Protein AF-A0A7X1GKU1-F1 (afdb_monomer_lite)

Structure (mmCIF, N/CA/C/O backbone):
data_AF-A0A7X1GKU1-F1
#
_entry.id   AF-A0A7X1GKU1-F1
#
loop_
_atom_site.group_PDB
_atom_site.id
_atom_site.type_symbol
_atom_site.label_atom_id
_atom_site.label_alt_id
_atom_site.label_comp_id
_atom_site.label_asym_id
_atom_site.label_entity_id
_atom_site.label_seq_id
_atom_site.pdbx_PDB_ins_code
_atom_site.Cartn_x
_atom_site.Cartn_y
_atom_site.Cartn_z
_atom_site.occupancy
_atom_site.B_iso_or_equiv
_atom_site.auth_seq_id
_atom_site.auth_comp_id
_atom_site.auth_asym_id
_atom_site.auth_atom_id
_atom_site.pdbx_PDB_model_num
ATOM 1 N N . MET A 1 1 ? 58.267 -24.807 -28.985 1.00 38.97 1 MET A N 1
ATOM 2 C CA . MET A 1 1 ? 57.948 -23.378 -28.771 1.00 38.97 1 MET A CA 1
ATOM 3 C C . MET A 1 1 ? 56.760 -23.034 -29.660 1.00 38.97 1 MET A C 1
ATOM 5 O O . MET A 1 1 ? 56.958 -22.708 -30.820 1.00 38.97 1 MET A O 1
ATOM 9 N N . HIS A 1 2 ? 55.529 -23.198 -29.171 1.00 38.81 2 HIS A N 1
ATOM 10 C CA . HIS A 1 2 ? 54.340 -22.760 -29.908 1.00 38.81 2 HIS A CA 1
ATOM 11 C C . HIS A 1 2 ? 53.856 -21.448 -29.296 1.00 38.81 2 HIS A C 1
ATOM 13 O O . HIS A 1 2 ? 53.424 -21.403 -28.148 1.00 38.81 2 HIS A O 1
ATOM 19 N N . SER A 1 3 ? 54.048 -20.378 -30.067 1.00 38.47 3 SER A N 1
ATOM 20 C CA . SER A 1 3 ? 53.560 -19.032 -29.792 1.00 38.47 3 SER A CA 1
ATOM 21 C C . SER A 1 3 ? 52.035 -19.030 -29.883 1.00 38.47 3 SER A C 1
ATOM 23 O O . SER A 1 3 ? 51.481 -19.377 -30.927 1.00 38.47 3 SER A O 1
ATOM 25 N N . TRP A 1 4 ? 51.360 -18.666 -28.795 1.00 40.81 4 TRP A N 1
ATOM 26 C CA . TRP A 1 4 ? 49.927 -18.390 -28.811 1.00 40.81 4 TRP A CA 1
ATOM 27 C C . TRP A 1 4 ? 49.730 -17.010 -29.433 1.00 40.81 4 TRP A C 1
ATOM 29 O O . TRP A 1 4 ? 49.986 -15.985 -28.802 1.00 40.81 4 TRP A O 1
ATOM 39 N N . GLY A 1 5 ? 49.326 -16.991 -30.703 1.00 42.41 5 GLY A N 1
ATOM 40 C CA . GLY A 1 5 ? 48.902 -15.771 -31.377 1.00 42.41 5 GLY A CA 1
ATOM 41 C C . GLY A 1 5 ? 47.724 -15.153 -30.629 1.00 42.41 5 GLY A C 1
ATOM 42 O O . GLY A 1 5 ? 46.693 -15.797 -30.444 1.00 42.41 5 GLY A O 1
ATOM 43 N N . SER A 1 6 ? 47.899 -13.911 -30.182 1.00 50.69 6 SER A N 1
ATOM 44 C CA . SER A 1 6 ? 46.829 -13.075 -29.641 1.00 50.69 6 SER A CA 1
ATOM 45 C C . SER A 1 6 ? 45.729 -12.931 -30.694 1.00 50.69 6 SER A C 1
ATOM 47 O O . SER A 1 6 ? 45.923 -12.272 -31.719 1.00 50.69 6 SER A O 1
ATOM 49 N N . TYR A 1 7 ? 44.581 -13.567 -30.465 1.00 46.91 7 TYR A N 1
ATOM 50 C CA . TYR A 1 7 ? 43.384 -13.320 -31.258 1.00 46.91 7 TYR A CA 1
ATOM 51 C C . TYR A 1 7 ? 42.821 -11.958 -30.854 1.00 46.91 7 TYR A C 1
ATOM 53 O O . TYR A 1 7 ? 42.075 -11.832 -29.885 1.00 46.91 7 TYR A O 1
ATOM 61 N N . PHE A 1 8 ? 43.184 -10.922 -31.608 1.00 50.50 8 PHE A N 1
ATOM 62 C CA . PHE A 1 8 ? 42.468 -9.655 -31.574 1.00 50.50 8 PHE A CA 1
ATOM 63 C C . PHE A 1 8 ? 41.069 -9.885 -32.149 1.00 50.50 8 PHE A C 1
ATOM 65 O O . PHE A 1 8 ? 40.889 -9.981 -33.363 1.00 50.50 8 PHE A O 1
ATOM 72 N N . VAL A 1 9 ? 40.074 -9.989 -31.268 1.00 57.34 9 VAL A N 1
ATOM 73 C CA . VAL A 1 9 ? 38.665 -9.944 -31.660 1.00 57.34 9 VAL A CA 1
ATOM 74 C C . VAL A 1 9 ? 38.419 -8.564 -32.266 1.00 57.34 9 VAL A C 1
ATOM 76 O O . VAL A 1 9 ? 38.472 -7.546 -31.575 1.00 57.34 9 VAL A O 1
ATOM 79 N N . HIS A 1 10 ? 38.218 -8.518 -33.581 1.00 50.53 10 HIS A N 1
ATOM 80 C CA . HIS A 1 10 ? 37.946 -7.282 -34.303 1.00 50.53 10 HIS A CA 1
ATOM 81 C C . HIS A 1 10 ? 36.511 -6.846 -33.986 1.00 50.53 10 HIS A C 1
ATOM 83 O O . HIS A 1 10 ? 35.559 -7.289 -34.625 1.00 50.53 10 HIS A O 1
ATOM 89 N N . VAL A 1 11 ? 36.341 -6.018 -32.954 1.00 55.38 11 VAL A N 1
ATOM 90 C CA . VAL A 1 11 ? 35.046 -5.401 -32.650 1.00 55.38 11 VAL A CA 1
ATOM 91 C C . VAL A 1 11 ? 34.762 -4.370 -33.752 1.00 55.38 11 VAL A C 1
ATOM 93 O O . VAL A 1 11 ? 35.580 -3.467 -33.952 1.00 55.38 11 VAL A O 1
ATOM 96 N N . PRO A 1 12 ? 33.652 -4.485 -34.507 1.00 59.09 12 PRO A N 1
ATOM 97 C CA . PRO A 1 12 ? 33.322 -3.539 -35.565 1.00 59.09 12 PRO A CA 1
ATOM 98 C C . PRO A 1 12 ? 33.296 -2.109 -35.022 1.00 59.09 12 PRO A C 1
ATOM 100 O O . PRO A 1 12 ? 32.684 -1.848 -33.989 1.00 59.09 12 PRO A O 1
ATOM 103 N N . LYS A 1 13 ? 33.897 -1.167 -35.759 1.00 57.09 13 LYS A N 1
ATOM 104 C CA . LYS A 1 13 ? 34.066 0.254 -35.381 1.00 57.09 13 LYS A CA 1
ATOM 105 C C . LYS A 1 13 ? 32.755 0.999 -35.039 1.00 57.09 13 LYS A C 1
ATOM 107 O O . LYS A 1 13 ? 32.814 2.108 -34.522 1.00 57.09 13 LYS A O 1
ATOM 112 N N . ASN A 1 14 ? 31.599 0.380 -35.309 1.00 59.06 14 ASN A N 1
ATOM 113 C CA . ASN A 1 14 ? 30.249 0.919 -35.119 1.00 59.06 14 ASN A CA 1
ATOM 114 C C . ASN A 1 14 ? 29.403 0.162 -34.072 1.00 59.06 14 ASN A C 1
ATOM 116 O O . ASN A 1 14 ? 28.228 0.486 -33.908 1.00 59.06 14 ASN A O 1
ATOM 120 N N . MET A 1 15 ? 29.940 -0.845 -33.374 1.00 64.44 15 MET A N 1
ATOM 121 C CA . MET A 1 15 ? 29.218 -1.485 -32.268 1.00 64.44 15 MET A CA 1
ATOM 122 C C . MET A 1 15 ? 29.487 -0.732 -30.968 1.00 64.44 15 MET A C 1
ATOM 124 O O . MET A 1 15 ? 30.630 -0.651 -30.517 1.00 64.44 15 MET A O 1
ATOM 128 N N . LYS A 1 16 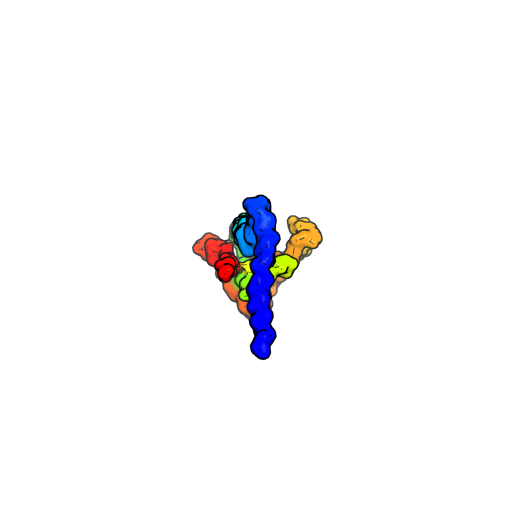? 28.424 -0.225 -30.328 1.00 64.38 16 LYS A N 1
ATOM 129 C CA . LYS A 1 16 ? 28.502 0.092 -28.898 1.00 64.38 16 LYS A CA 1
ATOM 130 C C . LYS A 1 16 ? 28.934 -1.192 -28.169 1.00 64.38 16 LYS A C 1
ATOM 132 O O . LYS A 1 16 ? 28.350 -2.243 -28.447 1.00 64.38 16 LYS A O 1
ATOM 137 N N . PRO A 1 17 ? 29.916 -1.138 -27.252 1.00 83.19 17 PRO A N 1
ATOM 138 C CA . PRO A 1 17 ? 30.215 -2.269 -26.384 1.00 83.19 17 PRO A CA 1
ATOM 139 C C . PRO A 1 17 ? 28.931 -2.751 -25.700 1.00 83.19 17 PRO A C 1
ATOM 141 O O . PRO A 1 17 ? 28.116 -1.921 -25.288 1.00 83.19 17 PRO A O 1
ATOM 144 N N . LEU A 1 18 ? 28.743 -4.068 -25.573 1.00 85.56 18 LEU A N 1
ATOM 145 C CA . LEU A 1 18 ? 27.550 -4.645 -24.933 1.00 85.56 18 LEU A CA 1
ATOM 146 C C . LEU A 1 18 ? 27.317 -4.065 -23.530 1.00 85.56 18 LEU A C 1
ATOM 148 O O . LEU A 1 18 ? 26.180 -3.811 -23.150 1.00 85.56 18 LEU A O 1
ATOM 152 N N . GLU A 1 19 ? 28.395 -3.762 -22.808 1.00 84.88 19 GLU A N 1
ATOM 153 C CA . GLU A 1 19 ? 28.364 -3.069 -21.518 1.00 84.88 19 GLU A CA 1
ATOM 154 C C . GLU A 1 19 ? 27.708 -1.685 -21.607 1.00 84.88 19 GLU A C 1
ATOM 156 O O . GLU A 1 19 ? 26.875 -1.342 -20.776 1.00 84.88 19 GLU A O 1
ATOM 161 N N . SER A 1 20 ? 28.026 -0.895 -22.636 1.00 86.31 20 SER A N 1
ATOM 162 C CA . SER A 1 20 ? 27.432 0.431 -22.837 1.00 86.31 20 SER A CA 1
ATOM 163 C C . SER A 1 20 ? 25.947 0.340 -23.189 1.00 86.31 20 SER A C 1
ATOM 165 O O . SER A 1 20 ? 25.156 1.138 -22.686 1.00 86.31 20 SER A O 1
ATOM 167 N N . LEU A 1 21 ? 25.557 -0.646 -24.006 1.00 89.38 21 LEU A N 1
ATOM 168 C CA . LEU A 1 21 ? 24.148 -0.913 -24.301 1.00 89.38 21 LEU A CA 1
ATOM 169 C C . LEU A 1 21 ? 23.392 -1.330 -23.032 1.00 89.38 21 LEU A C 1
ATOM 171 O O . LEU A 1 21 ? 22.309 -0.815 -22.767 1.00 89.38 21 LEU A O 1
ATOM 175 N N . TRP A 1 22 ? 23.981 -2.219 -22.230 1.00 87.31 22 TRP A N 1
ATOM 176 C CA . TRP A 1 22 ? 23.403 -2.648 -20.962 1.00 87.31 22 TRP A CA 1
ATOM 177 C C . TRP A 1 22 ? 23.231 -1.484 -19.986 1.00 87.31 22 TRP A C 1
ATOM 179 O O . TRP A 1 22 ? 22.147 -1.321 -19.439 1.00 87.31 22 TRP A O 1
ATOM 189 N N . GLN A 1 23 ? 24.243 -0.630 -19.810 1.00 90.12 23 GLN A N 1
ATOM 190 C CA . GLN A 1 23 ? 24.140 0.531 -18.920 1.00 90.12 23 GLN A CA 1
ATOM 191 C C . GLN A 1 23 ? 23.039 1.506 -19.360 1.00 90.12 23 GLN A C 1
ATOM 193 O O . GLN A 1 23 ? 22.289 2.001 -18.522 1.00 90.12 23 GLN A O 1
ATOM 198 N N . GLU A 1 24 ? 22.891 1.747 -20.666 1.00 91.56 24 GLU A N 1
ATOM 199 C CA . GLU A 1 24 ? 21.820 2.602 -21.192 1.00 91.56 24 GLU A CA 1
ATOM 200 C C . GLU A 1 24 ? 20.427 2.021 -20.892 1.00 91.56 24 GLU A C 1
ATOM 202 O O . GLU A 1 24 ? 19.512 2.744 -20.496 1.00 91.56 24 GLU A O 1
ATOM 207 N N . ILE A 1 25 ? 20.261 0.710 -21.072 1.00 91.00 25 ILE A N 1
ATOM 208 C CA . ILE A 1 25 ? 18.999 0.017 -20.805 1.00 91.00 25 ILE A CA 1
ATOM 209 C C . ILE A 1 25 ? 18.710 -0.047 -19.303 1.00 91.00 25 ILE A C 1
ATOM 211 O O . ILE A 1 25 ? 17.597 0.275 -18.892 1.00 91.00 25 ILE A O 1
ATOM 215 N N . LYS A 1 26 ? 19.714 -0.363 -18.480 1.00 88.75 26 LYS A N 1
ATOM 216 C CA . LYS A 1 26 ? 19.605 -0.366 -17.019 1.00 88.75 26 LYS A CA 1
ATOM 217 C C . LYS A 1 26 ? 19.126 0.989 -16.503 1.00 88.75 26 LYS A C 1
ATOM 219 O O . LYS A 1 26 ? 18.157 1.043 -15.764 1.00 88.75 26 LYS A O 1
ATOM 224 N N . GLN A 1 27 ? 19.719 2.094 -16.959 1.00 90.50 27 GLN A N 1
ATOM 225 C CA . GLN A 1 27 ? 19.289 3.437 -16.551 1.00 90.50 27 GLN A CA 1
ATOM 226 C C . GLN A 1 27 ? 17.827 3.739 -16.910 1.00 90.50 27 GLN A C 1
ATOM 228 O O . GLN A 1 27 ? 17.123 4.395 -16.140 1.00 90.50 27 GLN A O 1
ATOM 233 N N . LYS A 1 28 ? 17.357 3.278 -18.078 1.00 91.31 28 LYS A N 1
ATOM 234 C CA . LYS A 1 28 ? 15.949 3.432 -18.481 1.00 91.31 28 LYS A CA 1
ATOM 235 C C . LYS A 1 28 ? 15.024 2.633 -17.566 1.00 91.31 28 LYS A C 1
ATOM 237 O O . LYS A 1 28 ? 14.001 3.170 -17.146 1.00 91.31 28 LYS A O 1
ATOM 242 N N . PHE A 1 29 ? 15.394 1.397 -17.241 1.00 88.00 29 PHE A N 1
ATOM 243 C CA . PHE A 1 29 ? 14.633 0.550 -16.329 1.00 88.00 29 PHE A CA 1
ATOM 244 C C . PHE A 1 29 ? 14.615 1.099 -14.903 1.00 88.00 29 PHE A C 1
ATOM 246 O O . PHE A 1 29 ? 13.527 1.283 -14.369 1.00 88.00 29 PHE A O 1
ATOM 253 N N . ASP A 1 30 ? 15.766 1.486 -14.351 1.00 84.38 30 ASP A N 1
ATOM 254 C CA . ASP A 1 30 ? 15.870 2.093 -13.017 1.00 84.38 30 ASP A CA 1
ATOM 255 C C . ASP A 1 30 ? 14.981 3.351 -12.905 1.00 84.38 30 ASP A C 1
ATOM 257 O O . ASP A 1 30 ? 14.352 3.612 -11.878 1.00 84.38 30 ASP A O 1
ATOM 261 N N . LYS A 1 31 ? 14.912 4.165 -13.970 1.00 88.25 31 LYS A N 1
ATOM 262 C CA . LYS A 1 31 ? 14.049 5.355 -14.003 1.00 88.25 31 LYS A CA 1
ATOM 263 C C . LYS A 1 31 ? 12.567 4.985 -14.045 1.00 88.25 31 LYS A C 1
ATOM 265 O O . LYS A 1 31 ? 11.779 5.602 -13.333 1.00 88.25 31 LYS A O 1
ATOM 270 N N . LEU A 1 32 ? 12.194 4.026 -14.891 1.00 87.56 32 LEU A N 1
ATOM 271 C CA . LEU A 1 32 ? 10.810 3.575 -15.015 1.00 87.56 32 LEU A CA 1
ATOM 272 C C . LEU A 1 32 ? 10.316 2.971 -13.699 1.00 87.56 32 LEU A C 1
ATOM 274 O O . LEU A 1 32 ? 9.237 3.323 -13.235 1.00 87.56 32 LEU A O 1
ATOM 278 N N . GLU A 1 33 ? 11.133 2.127 -13.078 1.00 82.50 33 GLU A N 1
ATOM 279 C CA . GLU A 1 33 ? 10.859 1.523 -11.779 1.00 82.50 33 GLU A CA 1
ATOM 280 C C . GLU A 1 33 ? 10.615 2.587 -10.712 1.00 82.50 33 GLU A C 1
ATOM 282 O O . GLU A 1 33 ? 9.573 2.563 -10.067 1.00 82.50 33 GLU A O 1
ATOM 287 N N . LYS A 1 34 ? 11.499 3.588 -10.593 1.00 84.31 34 LYS A N 1
ATOM 288 C CA . LYS A 1 34 ? 11.290 4.720 -9.675 1.00 84.31 34 LYS A CA 1
ATOM 289 C C . LYS A 1 34 ? 9.945 5.404 -9.892 1.00 84.31 34 LYS A C 1
ATOM 291 O O . LYS A 1 34 ? 9.241 5.685 -8.929 1.00 84.31 34 LYS A O 1
ATOM 296 N N . THR A 1 35 ? 9.582 5.679 -11.144 1.00 88.44 35 THR A N 1
ATOM 297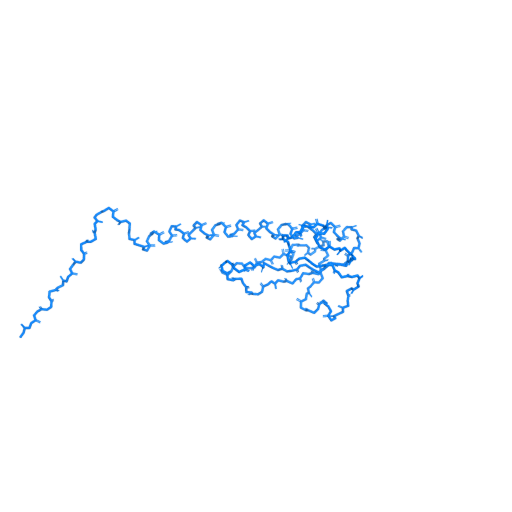 C CA . THR A 1 35 ? 8.296 6.311 -11.461 1.00 88.44 35 THR A CA 1
ATOM 298 C C . THR A 1 35 ? 7.112 5.433 -11.060 1.00 88.44 35 THR A C 1
ATOM 300 O O . THR A 1 35 ? 6.158 5.950 -10.484 1.00 88.44 35 THR A O 1
ATOM 303 N N . LEU A 1 36 ? 7.173 4.127 -11.325 1.00 85.75 36 LEU A N 1
ATOM 304 C CA . LEU A 1 36 ? 6.113 3.185 -10.960 1.00 85.75 36 LEU A CA 1
ATOM 305 C C . LEU A 1 36 ? 5.975 3.051 -9.440 1.00 85.75 36 LEU A C 1
ATOM 307 O O . LEU A 1 36 ? 4.869 3.161 -8.920 1.00 85.75 36 LEU A O 1
ATOM 311 N N . VAL A 1 37 ? 7.095 2.886 -8.733 1.00 84.00 37 VAL A N 1
ATOM 312 C CA . VAL A 1 37 ? 7.143 2.784 -7.269 1.00 84.00 37 VAL A CA 1
ATOM 313 C C . VAL A 1 37 ? 6.542 4.031 -6.631 1.00 84.00 37 VAL A C 1
ATOM 315 O O . VAL A 1 37 ? 5.644 3.920 -5.804 1.00 84.00 37 VAL A O 1
ATOM 318 N N . TYR A 1 38 ? 7.006 5.224 -7.015 1.00 86.44 38 TYR A N 1
ATOM 319 C CA . TYR A 1 38 ? 6.508 6.463 -6.418 1.00 86.44 38 TYR A CA 1
ATOM 320 C C . TYR A 1 38 ? 5.035 6.698 -6.731 1.00 86.44 38 TYR A C 1
ATOM 322 O O . TYR A 1 38 ? 4.282 7.030 -5.822 1.00 86.44 38 TYR A O 1
ATOM 330 N N . GLY A 1 39 ? 4.602 6.440 -7.969 1.00 89.88 39 GLY A N 1
ATOM 331 C CA . GLY A 1 39 ? 3.186 6.529 -8.321 1.00 89.88 39 GLY A CA 1
ATOM 332 C C . GLY A 1 39 ? 2.317 5.587 -7.484 1.00 89.88 39 GLY A C 1
ATOM 333 O O . GLY A 1 39 ? 1.243 5.976 -7.032 1.00 89.88 39 GLY A O 1
ATOM 334 N N . TYR A 1 40 ? 2.798 4.371 -7.221 1.00 88.12 40 TYR A N 1
ATOM 335 C CA . TYR A 1 40 ? 2.078 3.411 -6.393 1.00 88.12 40 TYR A CA 1
ATOM 336 C C . TYR A 1 40 ? 2.046 3.804 -4.911 1.00 88.12 40 TYR A C 1
ATOM 338 O O . TYR A 1 40 ? 1.005 3.714 -4.266 1.00 88.12 40 TYR A O 1
ATOM 346 N N . ILE A 1 41 ? 3.163 4.289 -4.369 1.00 89.69 41 ILE A N 1
ATOM 347 C CA . ILE A 1 41 ? 3.231 4.789 -2.991 1.00 89.69 41 ILE A CA 1
ATOM 348 C C . ILE A 1 41 ? 2.300 5.989 -2.794 1.00 89.69 41 ILE A C 1
ATOM 350 O O . ILE A 1 41 ? 1.575 6.034 -1.801 1.00 89.69 41 ILE A O 1
ATOM 354 N N . ASP A 1 42 ? 2.258 6.922 -3.744 1.00 92.88 42 ASP A N 1
ATOM 355 C CA . ASP A 1 42 ? 1.338 8.060 -3.696 1.00 92.88 42 ASP A CA 1
ATOM 356 C C . ASP A 1 42 ? -0.126 7.608 -3.735 1.00 92.88 42 ASP A C 1
ATOM 358 O O . ASP A 1 42 ? -0.951 8.120 -2.977 1.00 92.88 42 ASP A O 1
ATOM 362 N N . PHE A 1 43 ? -0.443 6.586 -4.533 1.00 92.94 43 PHE A N 1
ATOM 363 C CA . PHE A 1 43 ? -1.759 5.955 -4.514 1.00 92.94 43 PHE A CA 1
ATOM 364 C C . PHE A 1 43 ? -2.097 5.347 -3.138 1.00 92.94 43 PHE A C 1
ATOM 366 O O . PHE A 1 43 ? -3.162 5.637 -2.594 1.00 92.94 43 PHE A O 1
ATOM 373 N N . LEU A 1 44 ? -1.195 4.568 -2.526 1.00 93.81 44 LEU A N 1
ATOM 374 C CA . LEU A 1 44 ? -1.423 3.999 -1.189 1.00 93.81 44 LEU A CA 1
ATOM 375 C C . LEU A 1 44 ? -1.621 5.088 -0.124 1.00 93.81 44 LEU A C 1
ATOM 377 O O . LEU A 1 44 ? -2.474 4.956 0.754 1.00 93.81 44 LEU A O 1
ATOM 381 N N . ARG A 1 45 ? -0.869 6.189 -0.207 1.00 95.94 45 ARG A N 1
ATOM 382 C CA . ARG A 1 45 ? -1.029 7.348 0.683 1.00 95.94 45 ARG A CA 1
ATOM 383 C C . ARG A 1 45 ? -2.396 7.998 0.529 1.00 95.94 45 ARG A C 1
ATOM 385 O O . ARG A 1 45 ? -3.000 8.365 1.535 1.00 95.94 45 ARG A O 1
ATOM 392 N N . GLU A 1 46 ? -2.886 8.129 -0.700 1.00 97.06 46 GLU A N 1
ATOM 393 C CA . GLU A 1 46 ? -4.220 8.668 -0.966 1.00 97.06 46 GLU A CA 1
ATOM 394 C C . GLU A 1 46 ? -5.308 7.768 -0.376 1.00 97.06 46 GLU A C 1
ATOM 396 O O . GLU A 1 46 ? -6.179 8.247 0.348 1.00 97.06 46 GLU A O 1
ATOM 401 N N . VAL A 1 47 ? -5.212 6.454 -0.601 1.00 96.25 47 VAL A N 1
ATOM 402 C CA . VAL A 1 47 ? -6.131 5.475 -0.008 1.00 96.25 47 VAL A CA 1
ATOM 403 C C . VAL A 1 47 ? -6.129 5.589 1.515 1.00 96.25 47 VAL A C 1
ATOM 405 O O . VAL A 1 47 ? -7.188 5.737 2.126 1.00 96.25 47 VAL A O 1
ATOM 408 N N . ALA A 1 48 ? -4.949 5.568 2.139 1.00 97.44 48 ALA A N 1
ATOM 409 C CA . ALA A 1 48 ? -4.824 5.696 3.584 1.00 97.44 48 ALA A CA 1
ATOM 410 C C . ALA A 1 48 ? -5.463 6.997 4.089 1.00 97.44 48 ALA A C 1
ATOM 412 O O . ALA A 1 48 ? -6.212 6.970 5.065 1.00 97.44 48 ALA A O 1
ATOM 413 N N . ARG A 1 49 ? -5.230 8.125 3.403 1.00 98.31 49 ARG A N 1
ATOM 414 C CA . ARG A 1 49 ? -5.825 9.420 3.754 1.00 98.31 49 ARG A CA 1
ATOM 415 C C . ARG A 1 49 ? -7.348 9.363 3.752 1.00 98.31 49 ARG A C 1
ATOM 417 O O . ARG A 1 49 ? -7.954 9.756 4.745 1.00 98.31 49 ARG A O 1
ATOM 424 N N . ILE A 1 50 ? -7.945 8.841 2.680 1.00 97.81 50 ILE A N 1
ATOM 425 C CA . ILE A 1 50 ? -9.402 8.744 2.519 1.00 97.81 50 ILE A CA 1
ATOM 426 C C . ILE A 1 50 ? -10.028 7.965 3.682 1.00 97.81 50 ILE A C 1
ATOM 428 O O . ILE A 1 50 ? -11.006 8.421 4.275 1.00 97.81 50 ILE A O 1
ATOM 432 N N . TYR A 1 51 ? -9.464 6.810 4.044 1.00 97.75 51 TYR A N 1
ATOM 433 C CA . TYR A 1 51 ? -10.031 5.977 5.108 1.00 97.75 51 TYR A CA 1
ATOM 434 C C . TYR A 1 51 ? -9.751 6.525 6.515 1.00 97.75 51 TYR A C 1
ATOM 436 O O . TYR A 1 51 ? -10.628 6.460 7.378 1.00 97.75 51 TYR A O 1
ATOM 444 N N . ILE A 1 52 ? -8.596 7.158 6.745 1.00 97.81 52 ILE A N 1
ATOM 445 C CA . ILE A 1 52 ? -8.318 7.876 8.000 1.00 97.81 52 ILE A CA 1
ATOM 446 C C . ILE A 1 52 ? -9.314 9.027 8.202 1.00 97.81 52 ILE A C 1
ATOM 448 O O . ILE A 1 52 ? -9.801 9.231 9.313 1.00 97.81 52 ILE A O 1
ATOM 452 N N . GLU A 1 53 ? -9.661 9.772 7.148 1.00 97.94 53 GLU A N 1
ATOM 453 C CA . GLU A 1 53 ? -10.652 10.859 7.221 1.00 97.94 53 GLU A CA 1
ATOM 454 C C . GLU A 1 53 ? -12.066 10.356 7.540 1.00 97.94 53 GLU A C 1
ATOM 456 O O . GLU A 1 53 ? -12.854 11.066 8.166 1.00 97.94 53 GLU A O 1
ATOM 461 N N . GLN A 1 54 ? -12.360 9.099 7.210 1.00 96.88 54 GLN A N 1
ATOM 462 C CA . GLN A 1 54 ? -13.572 8.393 7.629 1.00 96.88 54 GLN A CA 1
ATOM 463 C C . GLN A 1 54 ? -13.467 7.799 9.042 1.00 96.88 54 GLN A C 1
ATOM 465 O O . GLN A 1 54 ? -14.333 7.032 9.454 1.00 96.88 54 GLN A O 1
ATOM 470 N N . SER A 1 55 ? -12.433 8.168 9.805 1.00 96.94 55 SER A N 1
ATOM 471 C CA . SER A 1 55 ? -12.174 7.695 11.170 1.00 96.94 55 SER A CA 1
ATOM 472 C C . SER A 1 55 ? -11.931 6.185 11.275 1.00 96.94 55 SER A C 1
ATOM 474 O O . SER A 1 55 ? -12.184 5.594 12.324 1.00 96.94 55 SER A O 1
ATOM 476 N N . ARG A 1 56 ? -11.420 5.560 10.208 1.00 97.12 56 ARG A N 1
ATOM 477 C CA . ARG A 1 56 ? -11.008 4.152 10.208 1.00 97.12 56 ARG A CA 1
ATOM 478 C C . ARG A 1 56 ? -9.534 4.015 10.528 1.00 97.12 56 ARG A C 1
ATOM 480 O O . ARG A 1 56 ? -8.722 4.893 10.228 1.00 97.12 56 ARG A O 1
ATOM 487 N N . ARG A 1 57 ? -9.182 2.874 11.111 1.00 97.81 57 ARG A N 1
ATOM 488 C CA . ARG A 1 57 ? -7.790 2.534 11.394 1.00 97.81 57 ARG A CA 1
ATOM 489 C C . ARG A 1 57 ? -7.126 1.995 10.138 1.00 97.81 57 ARG A C 1
ATOM 491 O O . ARG A 1 57 ? -7.681 1.145 9.445 1.00 97.81 57 ARG A O 1
ATOM 498 N N . VAL A 1 58 ? -5.928 2.492 9.861 1.00 97.88 58 VAL A N 1
ATOM 499 C CA . VAL A 1 58 ? -5.134 2.100 8.699 1.00 97.88 58 VAL A CA 1
ATOM 500 C C . VAL A 1 58 ? -3.758 1.670 9.173 1.00 97.88 58 VAL A C 1
ATOM 502 O O . VAL A 1 58 ? -3.136 2.314 10.012 1.00 97.88 58 VAL A O 1
ATOM 505 N N . PHE A 1 59 ? -3.282 0.568 8.621 1.00 97.12 59 PHE A N 1
ATOM 506 C CA . PHE A 1 59 ? -2.026 -0.069 8.957 1.00 97.12 59 PHE A CA 1
ATOM 507 C C . PHE A 1 59 ? -1.223 -0.283 7.686 1.00 97.12 59 PHE A C 1
ATOM 509 O O . PHE A 1 59 ? -1.768 -0.705 6.670 1.00 97.12 59 PHE A O 1
ATOM 516 N N . PHE A 1 60 ? 0.077 -0.032 7.748 1.00 95.06 60 PHE A N 1
ATOM 517 C CA . PHE A 1 60 ? 0.986 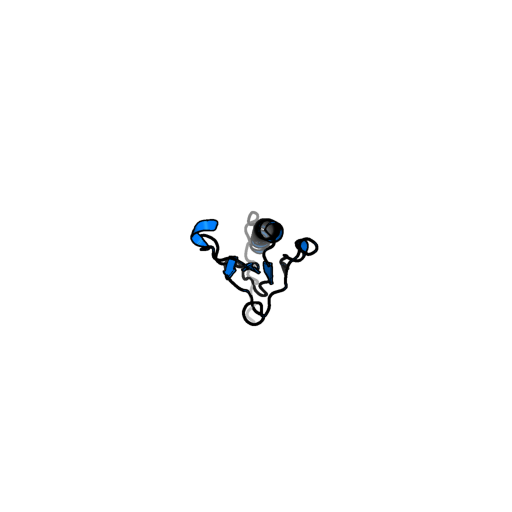-0.237 6.632 1.00 95.06 60 PHE A CA 1
ATOM 518 C C . PHE A 1 60 ? 2.099 -1.205 7.008 1.00 95.06 60 PHE A C 1
ATOM 520 O O . PHE A 1 60 ? 2.666 -1.134 8.100 1.00 95.06 60 PHE A O 1
ATOM 527 N N . ARG A 1 61 ? 2.429 -2.099 6.082 1.00 91.50 61 ARG A N 1
ATOM 528 C CA . ARG A 1 61 ? 3.603 -2.961 6.160 1.00 91.50 61 ARG A CA 1
ATOM 529 C C . ARG A 1 61 ? 4.441 -2.756 4.912 1.00 91.50 61 ARG A C 1
ATOM 531 O O . ARG A 1 61 ? 3.995 -3.078 3.813 1.00 91.50 61 ARG A O 1
ATOM 538 N N . GLU A 1 62 ? 5.656 -2.257 5.101 1.00 87.62 62 GLU A N 1
ATOM 539 C CA . GLU A 1 62 ? 6.656 -2.170 4.037 1.00 87.62 62 GLU A CA 1
ATOM 540 C C . GLU A 1 62 ? 7.038 -3.587 3.587 1.00 87.62 62 GLU A C 1
ATOM 542 O O . GLU A 1 62 ? 7.243 -4.475 4.423 1.00 87.62 62 GLU A O 1
ATOM 547 N N . ASN A 1 63 ? 7.115 -3.821 2.274 1.00 78.62 63 ASN A N 1
ATOM 548 C CA . ASN A 1 63 ? 7.644 -5.085 1.780 1.00 78.62 63 ASN A CA 1
ATOM 549 C C . ASN A 1 63 ? 9.178 -5.036 1.810 1.00 78.62 63 ASN A C 1
ATOM 551 O O . ASN A 1 63 ? 9.782 -4.087 1.317 1.00 78.62 63 ASN A O 1
ATOM 555 N N . GLN A 1 64 ? 9.810 -6.051 2.401 1.00 63.03 64 GLN A N 1
ATOM 556 C CA . GLN A 1 64 ? 11.263 -6.067 2.607 1.00 63.03 64 GLN A CA 1
ATOM 557 C C . GLN A 1 64 ? 12.048 -6.546 1.380 1.00 63.03 64 GLN A C 1
ATOM 559 O O . GLN A 1 64 ? 13.251 -6.306 1.301 1.00 63.03 64 GLN A O 1
ATOM 564 N N . PHE A 1 65 ? 11.389 -7.215 0.428 1.00 57.50 65 PHE A N 1
ATOM 565 C CA . PHE A 1 65 ? 12.032 -7.755 -0.767 1.00 57.50 65 PHE A CA 1
ATOM 566 C C . PHE A 1 65 ? 11.137 -7.540 -1.986 1.00 57.50 65 PHE A C 1
ATOM 568 O O . PHE A 1 65 ? 10.073 -8.148 -2.087 1.00 57.50 65 PHE A O 1
ATOM 575 N N . VAL A 1 66 ? 11.588 -6.700 -2.918 1.00 58.03 66 VAL A N 1
ATOM 576 C CA . VAL A 1 66 ? 11.021 -6.625 -4.268 1.00 58.03 66 VAL A CA 1
ATOM 577 C C . VAL A 1 66 ? 12.129 -6.978 -5.243 1.00 58.03 66 VAL A C 1
ATOM 579 O O . VAL A 1 66 ? 13.114 -6.251 -5.379 1.00 58.03 66 VAL A O 1
ATOM 582 N N . HIS A 1 67 ? 11.983 -8.114 -5.915 1.00 57.16 67 HIS A N 1
ATOM 583 C CA . HIS A 1 67 ? 12.750 -8.387 -7.117 1.00 57.16 67 HIS A CA 1
ATOM 584 C C . HIS A 1 67 ? 12.029 -7.786 -8.322 1.00 57.16 67 HIS A C 1
ATOM 586 O O . HIS A 1 67 ? 10.799 -7.712 -8.379 1.00 57.16 67 HIS A O 1
ATOM 592 N N . TRP A 1 68 ? 12.815 -7.342 -9.300 1.00 52.22 68 TRP A N 1
ATOM 593 C CA . TRP A 1 68 ? 12.309 -6.786 -10.548 1.00 52.22 68 TRP A CA 1
ATOM 594 C C . TRP A 1 68 ? 11.298 -7.756 -11.189 1.00 52.22 68 TRP A C 1
ATOM 596 O O . TRP A 1 68 ? 11.665 -8.867 -11.567 1.00 52.22 68 TRP A O 1
ATOM 606 N N . GLY A 1 69 ? 10.030 -7.344 -11.296 1.00 54.91 69 GLY A N 1
ATOM 607 C CA . GLY A 1 69 ? 8.947 -8.149 -11.877 1.00 54.91 69 GLY A CA 1
ATOM 608 C C . GLY A 1 69 ? 8.099 -8.974 -10.899 1.00 54.91 69 GLY A C 1
ATOM 609 O O . GLY A 1 69 ? 7.112 -9.551 -11.343 1.00 54.91 69 GLY A O 1
ATOM 610 N N . GLU A 1 70 ? 8.420 -9.007 -9.600 1.00 56.03 70 GLU A N 1
ATOM 611 C CA . GLU A 1 70 ? 7.614 -9.730 -8.594 1.00 56.03 70 GLU A CA 1
ATOM 612 C C . GLU A 1 70 ? 6.502 -8.871 -7.959 1.00 56.03 70 GLU A C 1
ATOM 614 O O . GLU A 1 70 ? 5.551 -9.415 -7.401 1.00 56.03 70 GLU A O 1
ATOM 619 N N . GLY A 1 71 ? 6.564 -7.542 -8.111 1.00 56.28 71 GLY A N 1
ATOM 620 C CA . GLY A 1 71 ? 5.553 -6.618 -7.579 1.00 56.28 71 GLY A CA 1
ATOM 621 C C . GLY A 1 71 ? 5.590 -6.470 -6.050 1.00 56.28 71 GLY A C 1
ATOM 622 O O . GLY A 1 71 ? 6.540 -6.899 -5.401 1.00 56.28 71 GLY A O 1
ATOM 623 N N . ASN A 1 72 ? 4.545 -5.848 -5.487 1.00 66.25 72 ASN A N 1
ATOM 624 C CA . ASN A 1 72 ? 4.298 -5.677 -4.048 1.00 66.25 72 ASN A CA 1
ATOM 625 C C . ASN A 1 72 ? 5.270 -4.732 -3.303 1.00 66.25 72 ASN A C 1
ATOM 627 O O . ASN A 1 72 ? 6.199 -5.161 -2.628 1.00 66.25 72 ASN A O 1
ATOM 631 N N . PHE A 1 73 ? 5.029 -3.418 -3.362 1.00 75.69 73 PHE A N 1
ATOM 632 C CA . PHE A 1 73 ? 5.851 -2.390 -2.685 1.00 75.69 73 PHE A CA 1
ATOM 633 C C . PHE A 1 73 ? 5.502 -2.178 -1.198 1.00 75.69 73 PHE A C 1
ATOM 635 O O . PHE A 1 73 ? 6.078 -1.322 -0.527 1.00 75.69 73 PHE A O 1
ATOM 642 N N . GLY A 1 74 ? 4.544 -2.942 -0.679 1.00 84.50 74 GLY A N 1
ATOM 643 C CA . GLY A 1 74 ? 3.994 -2.805 0.663 1.00 84.50 74 GLY A CA 1
ATOM 644 C C . GLY A 1 74 ? 2.500 -3.099 0.666 1.00 84.50 74 GLY A C 1
ATOM 645 O O . GLY A 1 74 ? 1.871 -3.164 -0.388 1.00 84.50 74 GLY A O 1
ATOM 646 N N . SER A 1 75 ? 1.929 -3.288 1.851 1.00 90.44 75 SER A N 1
ATOM 647 C CA . SER A 1 75 ? 0.520 -3.652 2.007 1.00 90.44 75 SER A CA 1
ATOM 648 C C . SER A 1 75 ? -0.197 -2.727 2.984 1.00 90.44 75 SER A C 1
ATOM 650 O O . SER A 1 75 ? 0.339 -2.417 4.052 1.00 90.44 75 SER A O 1
ATOM 652 N N . LEU A 1 76 ? -1.419 -2.329 2.633 1.00 94.88 76 LEU A N 1
ATOM 653 C CA . LEU A 1 76 ? -2.356 -1.654 3.518 1.00 94.88 76 LEU A CA 1
ATOM 654 C C . LEU A 1 76 ? -3.349 -2.650 4.106 1.00 94.88 76 LEU A C 1
ATOM 656 O O . LEU A 1 76 ? -3.918 -3.492 3.414 1.00 94.88 76 LEU A O 1
ATOM 660 N N . LEU A 1 77 ? -3.587 -2.490 5.396 1.00 96.50 77 LEU A N 1
ATOM 661 C CA . LEU A 1 77 ? -4.636 -3.157 6.140 1.00 96.50 77 LEU A CA 1
ATOM 662 C C . LEU A 1 77 ? -5.549 -2.071 6.716 1.00 96.50 77 LEU A C 1
ATOM 664 O O . LEU A 1 77 ? -5.089 -1.203 7.456 1.00 96.50 77 LEU A O 1
ATOM 668 N N . ILE A 1 78 ? -6.823 -2.096 6.345 1.00 97.69 78 ILE A N 1
ATOM 669 C CA . ILE A 1 78 ? -7.784 -1.026 6.620 1.00 97.69 78 ILE A CA 1
ATOM 670 C C . ILE A 1 78 ? -8.972 -1.607 7.378 1.00 97.69 78 ILE A C 1
ATOM 672 O O . ILE A 1 78 ? -9.465 -2.679 7.044 1.00 97.69 78 ILE A O 1
ATOM 676 N N . GLU A 1 79 ? -9.429 -0.905 8.409 1.00 97.88 79 GLU A N 1
ATOM 677 C CA . GLU A 1 79 ? -10.630 -1.300 9.137 1.00 97.88 79 GLU A CA 1
ATOM 678 C C . GLU A 1 79 ? -11.877 -1.043 8.277 1.00 97.88 79 GLU A C 1
ATOM 680 O O . GLU A 1 79 ? -12.119 0.083 7.823 1.00 97.88 79 GLU A O 1
ATOM 685 N N . GLY A 1 80 ? -12.641 -2.100 8.013 1.00 96.81 80 GLY A N 1
ATOM 686 C CA . GLY A 1 80 ? -13.768 -2.066 7.087 1.00 96.81 80 GLY A CA 1
ATOM 687 C C . GLY A 1 80 ? -14.274 -3.453 6.707 1.00 96.81 80 GLY A C 1
ATOM 688 O O . GLY A 1 80 ? -13.565 -4.446 6.852 1.00 96.81 80 GLY A O 1
ATOM 689 N N . ASP A 1 81 ? -15.514 -3.517 6.245 1.00 95.94 81 ASP A N 1
ATOM 690 C CA . ASP A 1 81 ? -16.189 -4.728 5.772 1.00 95.94 81 ASP A CA 1
ATOM 691 C C . ASP A 1 81 ? -16.335 -4.761 4.242 1.00 95.94 81 ASP A C 1
ATOM 693 O O . ASP A 1 81 ? -17.082 -5.576 3.703 1.00 95.94 81 ASP A O 1
ATOM 697 N N . GLU A 1 82 ? -15.626 -3.882 3.529 1.00 94.25 82 GLU A N 1
ATOM 698 C CA . GLU A 1 82 ? -15.651 -3.853 2.075 1.00 94.25 82 GLU A CA 1
ATOM 699 C C . GLU A 1 82 ? -14.975 -5.067 1.438 1.00 94.25 82 GLU A C 1
ATOM 701 O O . GLU A 1 82 ? -13.881 -5.490 1.813 1.00 94.25 82 GLU A O 1
ATOM 706 N N . GLU A 1 83 ? -15.575 -5.537 0.349 1.00 91.81 83 GLU A N 1
ATOM 707 C CA . GLU A 1 83 ? -14.906 -6.430 -0.586 1.00 91.81 83 GLU A CA 1
ATOM 708 C C . GLU A 1 83 ? -13.911 -5.628 -1.435 1.00 91.81 83 GLU A C 1
ATOM 710 O O . GLU A 1 83 ? -14.285 -4.665 -2.112 1.00 91.81 83 GLU A O 1
ATOM 715 N N . VAL A 1 84 ? -12.640 -6.040 -1.436 1.00 91.44 84 VAL A N 1
ATOM 716 C CA . VAL A 1 84 ? -11.560 -5.356 -2.176 1.00 91.44 84 VAL A CA 1
ATOM 717 C C . VAL A 1 84 ? -11.916 -5.205 -3.657 1.00 91.44 84 VAL A C 1
ATOM 719 O O . VAL A 1 84 ? -11.764 -4.118 -4.216 1.00 91.44 84 VAL A O 1
ATOM 722 N N . GLU A 1 85 ? -12.470 -6.255 -4.270 1.00 90.38 85 GLU A N 1
ATOM 723 C CA . GLU A 1 85 ? -12.890 -6.252 -5.677 1.00 90.38 85 GLU A CA 1
ATOM 724 C C . GLU A 1 85 ? -13.992 -5.224 -5.970 1.00 90.38 85 GLU A C 1
ATOM 726 O O . GLU A 1 85 ? -14.023 -4.643 -7.054 1.00 90.38 85 GLU A O 1
ATOM 731 N N . ALA A 1 86 ? -14.874 -4.946 -5.006 1.00 91.75 86 ALA A N 1
ATOM 732 C CA . ALA A 1 86 ? -15.932 -3.953 -5.176 1.00 91.75 86 ALA A CA 1
ATOM 733 C C . ALA A 1 86 ? -15.390 -2.513 -5.175 1.00 91.75 86 ALA A C 1
ATOM 735 O O . ALA A 1 86 ? -15.992 -1.633 -5.790 1.00 91.75 86 ALA A O 1
ATOM 736 N N . VAL A 1 87 ? -14.261 -2.271 -4.499 1.00 91.75 87 VAL A N 1
ATOM 737 C CA . VAL A 1 87 ? -13.643 -0.940 -4.387 1.00 91.75 87 VAL A CA 1
ATOM 738 C C . VAL A 1 87 ? -12.602 -0.706 -5.483 1.00 91.75 87 VAL A C 1
ATOM 740 O O . VAL A 1 87 ? -12.568 0.368 -6.083 1.00 91.75 87 VAL A O 1
ATOM 743 N N . PHE A 1 88 ? -11.749 -1.698 -5.742 1.00 89.56 88 PHE A N 1
ATOM 744 C CA . PHE A 1 88 ? -10.554 -1.551 -6.578 1.00 89.56 88 PHE A CA 1
ATOM 745 C C . PHE A 1 88 ? -10.550 -2.442 -7.830 1.00 89.56 88 PHE A C 1
ATOM 747 O O . PHE A 1 88 ? -9.648 -2.314 -8.660 1.00 89.56 88 PHE A O 1
ATOM 754 N N . GLY A 1 89 ? -11.543 -3.319 -7.998 1.00 87.88 89 GLY A N 1
ATOM 755 C CA . GLY A 1 89 ? -11.530 -4.353 -9.034 1.00 87.88 89 GLY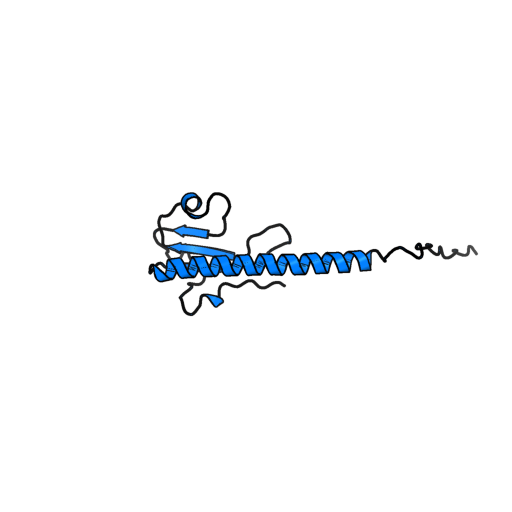 A CA 1
ATOM 756 C C . GLY A 1 89 ? -10.544 -5.486 -8.728 1.00 87.88 89 GLY A C 1
ATOM 757 O O . GLY A 1 89 ? -10.061 -5.633 -7.608 1.00 87.88 89 GLY A O 1
ATOM 758 N N . ASP A 1 90 ? -10.212 -6.279 -9.743 1.00 81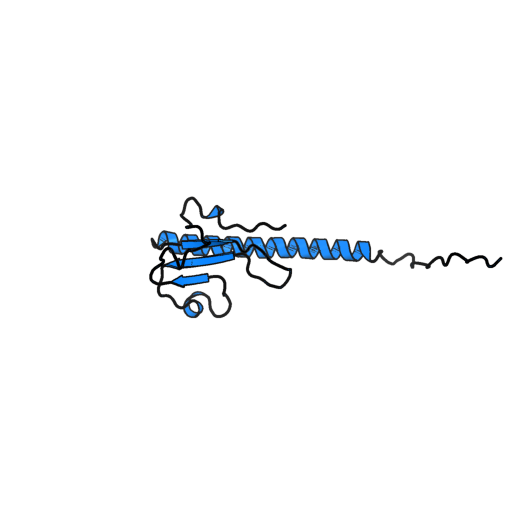.19 90 ASP A N 1
ATOM 759 C CA . ASP A 1 90 ? -9.330 -7.453 -9.669 1.00 81.19 90 ASP A CA 1
ATOM 760 C C . ASP A 1 90 ? -7.826 -7.111 -9.701 1.00 81.19 90 ASP A C 1
ATOM 762 O O . ASP A 1 90 ? -6.976 -7.995 -9.805 1.00 81.19 90 ASP A O 1
ATOM 766 N N . TYR A 1 91 ? -7.477 -5.824 -9.609 1.00 73.88 91 TYR A N 1
ATOM 767 C CA . TYR A 1 91 ? -6.126 -5.331 -9.887 1.00 73.88 91 TYR A CA 1
ATOM 768 C C . TYR A 1 91 ? -5.268 -5.040 -8.650 1.00 73.88 91 TYR A C 1
ATOM 770 O O . TYR A 1 91 ? -4.106 -4.672 -8.813 1.00 73.88 91 TYR A O 1
ATOM 778 N N . ILE A 1 92 ? -5.803 -5.175 -7.430 1.00 81.88 92 ILE A N 1
ATOM 779 C CA . ILE A 1 92 ? -5.080 -4.830 -6.196 1.00 81.88 92 ILE A CA 1
ATOM 780 C C . ILE A 1 92 ? -5.069 -5.994 -5.212 1.00 81.88 92 ILE A C 1
ATOM 782 O O . ILE A 1 92 ? -6.109 -6.428 -4.727 1.00 81.88 92 ILE A O 1
ATOM 786 N N . SER A 1 93 ? -3.864 -6.444 -4.862 1.00 81.94 93 SER A N 1
ATOM 787 C CA . SER A 1 93 ? -3.628 -7.501 -3.867 1.00 81.94 93 SER A CA 1
ATOM 788 C C . SER A 1 93 ? -3.066 -6.967 -2.544 1.00 81.94 93 SER A C 1
ATOM 790 O O . SER A 1 93 ? -3.075 -7.637 -1.513 1.00 81.94 93 SER A O 1
ATOM 792 N N . GLU A 1 94 ? -2.567 -5.738 -2.575 1.00 88.12 94 GLU A N 1
ATOM 793 C CA . GLU A 1 94 ? -1.825 -5.085 -1.510 1.00 88.12 94 GLU A CA 1
ATOM 794 C C . GLU A 1 94 ? -2.731 -4.366 -0.509 1.00 88.12 94 GLU A C 1
ATOM 796 O O . GLU A 1 94 ? -2.253 -3.954 0.544 1.00 88.12 94 GLU A O 1
ATOM 801 N N . ILE A 1 95 ? -4.016 -4.193 -0.816 1.00 92.44 95 ILE A N 1
ATOM 802 C CA . ILE A 1 95 ? -4.990 -3.561 0.075 1.00 92.44 95 ILE A CA 1
ATOM 803 C C . ILE A 1 95 ? -5.948 -4.630 0.578 1.00 92.44 95 ILE A C 1
ATOM 805 O O . ILE A 1 95 ? -6.508 -5.393 -0.204 1.00 92.44 95 ILE A O 1
ATOM 809 N N . ARG A 1 96 ? -6.146 -4.667 1.893 1.00 94.44 96 ARG A N 1
ATOM 810 C CA . ARG A 1 96 ? -7.099 -5.557 2.549 1.00 94.44 96 ARG A CA 1
ATOM 811 C C . ARG A 1 96 ? -7.973 -4.793 3.526 1.00 94.44 96 ARG A C 1
ATOM 813 O O . ARG A 1 96 ? -7.468 -3.949 4.268 1.00 94.44 96 ARG A O 1
ATOM 820 N N . PHE A 1 97 ? -9.247 -5.163 3.561 1.00 95.94 97 PHE A N 1
ATOM 821 C CA . PHE A 1 97 ? -10.193 -4.728 4.579 1.00 95.94 97 PHE A CA 1
ATOM 822 C C . PHE A 1 97 ? -10.367 -5.820 5.631 1.00 95.94 97 PHE A C 1
ATOM 824 O O . PHE A 1 97 ? -10.403 -7.005 5.306 1.00 95.94 97 PHE A O 1
ATOM 831 N N . GLU A 1 98 ? -10.424 -5.419 6.895 1.00 96.69 98 GLU A N 1
ATOM 832 C CA . GLU A 1 98 ? -10.767 -6.295 8.013 1.00 96.69 98 GLU A CA 1
ATOM 833 C C . GLU A 1 98 ? -11.772 -5.577 8.923 1.00 96.69 98 GLU A C 1
ATOM 835 O O . GLU A 1 98 ? -11.481 -4.461 9.362 1.00 96.69 98 GLU A O 1
ATOM 840 N N . PRO A 1 99 ? -12.921 -6.189 9.268 1.00 94.94 99 PRO A N 1
ATOM 841 C CA . PRO A 1 99 ? -13.955 -5.513 10.056 1.00 94.94 99 PRO A CA 1
ATOM 842 C C . PRO A 1 99 ? -13.480 -5.061 11.441 1.00 94.94 99 PRO A C 1
ATOM 844 O O . PRO A 1 99 ? -13.949 -4.055 11.965 1.00 94.94 99 PRO A O 1
ATOM 847 N N . GLU A 1 100 ? -12.550 -5.810 12.040 1.00 94.56 100 GLU A N 1
ATOM 848 C CA . GLU A 1 100 ? -11.946 -5.483 13.328 1.00 94.56 100 GLU A CA 1
ATOM 849 C C . GLU A 1 100 ? -10.458 -5.851 13.331 1.00 94.56 100 GLU A C 1
ATOM 851 O O . GLU A 1 100 ? -10.076 -7.020 13.215 1.00 94.56 100 GLU A O 1
ATOM 856 N N . ILE A 1 101 ? -9.592 -4.852 13.521 1.00 94.31 101 ILE A N 1
ATOM 857 C CA . ILE A 1 101 ? -8.142 -5.066 13.518 1.00 94.31 101 ILE A CA 1
ATOM 858 C C . ILE A 1 101 ? -7.625 -5.251 14.945 1.00 94.31 101 ILE A C 1
ATOM 860 O O . ILE A 1 101 ? -7.441 -4.296 15.709 1.00 94.31 101 ILE A O 1
ATOM 864 N N . ASN A 1 102 ? -7.306 -6.497 15.291 1.00 92.50 102 ASN A N 1
ATOM 865 C CA . ASN A 1 102 ? -6.626 -6.839 16.539 1.00 92.50 102 ASN A CA 1
ATOM 866 C C . ASN A 1 102 ? -5.098 -6.955 16.363 1.00 92.50 102 ASN A C 1
ATOM 868 O O . ASN A 1 102 ? -4.572 -7.010 15.251 1.00 92.50 102 ASN A O 1
ATOM 872 N N . LYS A 1 103 ? -4.378 -7.061 17.489 1.00 90.38 103 LYS A N 1
ATOM 873 C CA . LYS A 1 103 ? -2.904 -7.103 17.531 1.00 90.38 103 LYS A CA 1
ATOM 874 C C . LYS A 1 103 ? -2.281 -8.237 16.704 1.00 90.38 103 LYS A C 1
ATOM 876 O O . LYS A 1 103 ? -1.163 -8.084 16.229 1.00 90.38 103 LYS A O 1
ATOM 881 N N . LYS A 1 104 ? -2.973 -9.373 16.562 1.00 91.69 104 LYS A N 1
ATOM 882 C CA . LYS A 1 104 ? -2.488 -10.515 15.774 1.00 91.69 104 LYS A CA 1
ATOM 883 C C . LYS A 1 104 ? -2.575 -10.221 14.277 1.00 91.69 104 LYS A C 1
ATOM 885 O O . LYS A 1 104 ? -1.670 -10.571 13.534 1.00 91.69 104 LYS A O 1
ATOM 890 N N . ILE A 1 105 ? -3.657 -9.580 13.838 1.00 90.19 105 ILE A N 1
ATOM 891 C CA . ILE A 1 105 ? -3.860 -9.223 12.427 1.00 90.19 105 ILE A CA 1
ATOM 892 C C . ILE A 1 105 ? -2.876 -8.122 12.013 1.00 90.19 105 ILE A C 1
ATOM 894 O O . ILE A 1 105 ? -2.289 -8.194 10.938 1.00 90.19 105 ILE A O 1
ATOM 898 N N . SER A 1 106 ? -2.650 -7.138 12.888 1.00 92.12 106 SER A N 1
ATOM 899 C CA . SER A 1 106 ? -1.722 -6.031 12.642 1.00 92.12 106 SER A CA 1
ATOM 900 C C . SER A 1 106 ? -0.251 -6.376 12.917 1.00 92.12 106 SER A C 1
ATOM 902 O O . SER A 1 106 ? 0.583 -5.474 12.993 1.00 92.12 106 SER A O 1
ATOM 904 N N . GLU A 1 107 ? 0.099 -7.646 13.140 1.00 92.69 107 GLU A N 1
ATOM 905 C CA . GLU A 1 107 ? 1.478 -8.036 13.443 1.00 92.69 107 GLU A CA 1
ATOM 906 C C . GLU A 1 107 ? 2.399 -7.749 12.246 1.00 92.69 107 GLU A C 1
ATOM 908 O O . GLU A 1 107 ? 2.135 -8.154 11.114 1.00 92.69 107 GLU A O 1
ATOM 913 N N . GLY A 1 108 ? 3.484 -7.010 12.495 1.00 90.00 108 GLY A N 1
ATOM 914 C CA . GLY A 1 108 ? 4.396 -6.544 11.445 1.00 90.00 108 GLY A CA 1
ATOM 915 C C . GLY A 1 108 ? 3.895 -5.331 10.654 1.00 90.00 108 GLY A C 1
ATOM 916 O O . GLY A 1 108 ? 4.592 -4.897 9.742 1.00 90.00 108 GLY A O 1
ATOM 917 N N . TYR A 1 109 ? 2.733 -4.771 11.002 1.00 93.56 109 TYR A N 1
ATOM 918 C CA . TYR A 1 109 ? 2.254 -3.500 10.464 1.00 93.56 109 TYR A CA 1
ATOM 919 C C . TYR A 1 109 ? 2.487 -2.357 11.457 1.00 93.56 109 TYR A C 1
ATOM 921 O O . TYR A 1 109 ? 2.527 -2.550 12.674 1.00 93.56 109 TYR A O 1
ATOM 929 N N . ILE A 1 110 ? 2.584 -1.146 10.922 1.0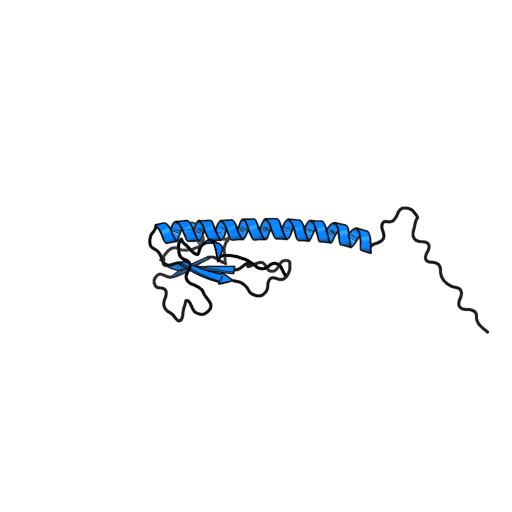0 94.31 110 ILE A N 1
ATOM 930 C CA . ILE A 1 110 ? 2.631 0.110 11.666 1.00 94.31 110 ILE A CA 1
ATOM 931 C C . ILE A 1 110 ? 1.313 0.846 11.423 1.00 94.31 110 ILE A C 1
ATOM 933 O O . ILE A 1 110 ? 0.859 0.941 10.285 1.00 94.31 110 ILE A O 1
ATOM 937 N N . GLU A 1 111 ? 0.682 1.350 12.483 1.00 97.00 111 GLU A N 1
ATOM 938 C CA . GLU A 1 111 ? -0.532 2.162 12.351 1.00 97.00 111 GLU A CA 1
ATOM 939 C C . GLU A 1 111 ? -0.189 3.520 11.726 1.00 97.00 111 GLU A C 1
ATOM 941 O O . GLU A 1 111 ? 0.682 4.243 12.220 1.00 97.00 111 GLU A O 1
ATOM 946 N N . ILE A 1 112 ? -0.887 3.866 10.647 1.00 97.44 112 ILE A N 1
ATOM 947 C CA . ILE A 1 112 ? -0.745 5.132 9.939 1.00 97.44 112 ILE A CA 1
ATOM 948 C C . ILE A 1 112 ? -1.828 6.091 10.415 1.00 97.44 112 ILE A C 1
ATOM 950 O O . ILE A 1 112 ? -3.013 5.765 10.468 1.00 97.44 112 ILE A O 1
ATOM 954 N N . LYS A 1 113 ? -1.402 7.303 10.751 1.00 96.88 113 LYS A N 1
ATOM 955 C CA . LYS A 1 113 ? -2.252 8.427 11.128 1.00 96.88 113 LYS A CA 1
ATOM 956 C C . LYS A 1 113 ? -2.049 9.548 10.129 1.00 96.88 113 LYS A C 1
ATOM 958 O O . LYS A 1 113 ? -1.107 9.521 9.342 1.00 96.88 113 LYS A O 1
ATOM 963 N N . LYS A 1 114 ? -2.901 10.569 10.187 1.00 95.25 114 LYS A N 1
ATOM 964 C CA . LYS A 1 114 ? -2.809 11.726 9.289 1.00 95.25 114 LYS A CA 1
ATOM 965 C C . LYS A 1 114 ? -1.418 12.368 9.313 1.00 95.25 114 LYS A C 1
ATOM 967 O O . LYS A 1 114 ? -0.928 12.804 8.277 1.00 95.25 114 LYS A O 1
ATOM 972 N N . GLU A 1 115 ? -0.773 12.381 10.476 1.00 96.00 115 GLU A N 1
ATOM 973 C CA . GLU A 1 115 ? 0.557 12.954 10.687 1.00 96.00 115 GLU A CA 1
ATOM 974 C C . GLU A 1 115 ? 1.691 12.056 10.170 1.00 96.00 115 GLU A C 1
ATOM 976 O O . GLU A 1 115 ? 2.796 12.547 9.954 1.00 96.00 115 GLU A O 1
ATOM 981 N N . THR A 1 116 ? 1.429 10.761 9.968 1.00 96.06 116 THR A N 1
ATOM 982 C CA . THR A 1 116 ? 2.421 9.748 9.570 1.00 96.06 116 THR A CA 1
ATOM 983 C C . THR A 1 116 ? 2.141 9.140 8.195 1.00 96.06 116 THR A C 1
ATOM 985 O O . THR A 1 116 ? 2.742 8.135 7.835 1.00 96.06 116 THR A O 1
ATOM 988 N N . ILE A 1 117 ? 1.270 9.749 7.379 1.00 95.62 117 ILE A N 1
ATOM 989 C CA . ILE A 1 117 ? 0.991 9.280 6.005 1.00 95.62 117 ILE A CA 1
ATOM 990 C C . ILE A 1 117 ? 2.278 9.158 5.179 1.00 95.62 117 ILE A C 1
ATOM 992 O O . ILE A 1 117 ? 2.432 8.216 4.406 1.00 95.62 117 ILE A O 1
ATOM 996 N N . GLU A 1 118 ? 3.227 10.075 5.368 1.00 93.44 118 GLU A N 1
ATOM 997 C CA . GLU A 1 118 ? 4.506 10.057 4.652 1.00 93.44 118 GLU A CA 1
ATOM 998 C C . GLU A 1 118 ? 5.406 8.864 5.020 1.00 93.44 118 GLU A C 1
ATOM 1000 O O . GLU A 1 118 ? 6.321 8.544 4.256 1.00 93.44 118 GLU A O 1
ATOM 1005 N N . ASP A 1 119 ? 5.123 8.167 6.128 1.00 91.69 119 ASP A N 1
ATOM 1006 C CA . ASP A 1 119 ? 5.827 6.942 6.525 1.00 91.69 119 ASP A CA 1
ATOM 1007 C C . ASP A 1 119 ? 5.435 5.738 5.657 1.00 91.69 119 ASP A C 1
ATOM 1009 O O . ASP A 1 119 ? 6.152 4.736 5.641 1.00 91.69 119 ASP A O 1
ATOM 1013 N N . ILE A 1 120 ? 4.351 5.842 4.875 1.00 91.62 120 ILE A N 1
ATOM 1014 C CA . ILE A 1 120 ? 4.104 4.949 3.740 1.00 91.62 120 ILE A CA 1
ATOM 1015 C C . ILE A 1 120 ? 5.152 5.284 2.684 1.00 91.62 120 ILE A C 1
ATOM 1017 O O . ILE A 1 120 ? 5.046 6.274 1.954 1.00 91.62 120 ILE A O 1
ATOM 1021 N N . ARG A 1 121 ? 6.201 4.474 2.636 1.00 86.50 121 ARG A N 1
ATOM 1022 C CA . ARG A 1 121 ? 7.342 4.646 1.743 1.00 86.50 121 ARG A CA 1
ATOM 1023 C C . ARG A 1 121 ? 7.916 3.293 1.361 1.00 86.50 121 ARG A C 1
ATOM 1025 O O . ARG A 1 121 ? 7.608 2.282 1.983 1.00 86.50 121 ARG A O 1
ATOM 1032 N N . TYR A 1 122 ? 8.779 3.323 0.356 1.00 76.94 122 TYR A N 1
ATOM 1033 C CA . TYR A 1 122 ? 9.534 2.169 -0.099 1.00 76.94 122 TYR A CA 1
ATOM 1034 C C . TYR A 1 122 ? 11.001 2.554 -0.290 1.00 76.94 122 TYR A C 1
ATOM 1036 O O . TYR A 1 122 ? 11.301 3.582 -0.910 1.00 76.94 122 TYR A O 1
ATOM 1044 N N . GLN A 1 123 ? 11.917 1.739 0.234 1.00 64.31 123 GLN A N 1
ATOM 1045 C CA . GLN A 1 123 ? 13.344 1.887 -0.042 1.00 64.31 123 GLN A CA 1
ATOM 1046 C C . GLN A 1 123 ? 13.729 1.146 -1.323 1.00 64.31 123 GLN A C 1
ATOM 1048 O O . GLN A 1 123 ? 13.766 -0.079 -1.374 1.00 64.31 123 GLN A O 1
ATOM 1053 N N . ILE A 1 124 ? 14.075 1.910 -2.358 1.00 60.59 124 ILE A N 1
ATOM 1054 C CA . ILE A 1 124 ? 14.758 1.370 -3.535 1.00 60.59 124 ILE A CA 1
ATOM 1055 C C . ILE A 1 124 ? 16.230 1.193 -3.141 1.00 60.59 124 ILE A C 1
ATOM 1057 O O . ILE A 1 124 ? 16.919 2.196 -2.934 1.00 60.59 124 ILE A O 1
ATOM 1061 N N . LEU A 1 125 ? 16.662 -0.062 -2.968 1.00 51.28 125 LEU A N 1
ATOM 1062 C CA . LEU A 1 125 ? 18.055 -0.437 -2.679 1.00 51.28 125 LEU A CA 1
ATOM 1063 C C . LEU A 1 125 ? 19.000 -0.096 -3.842 1.00 51.28 125 LEU A C 1
ATOM 1065 O O . LEU A 1 125 ? 18.597 -0.260 -5.016 1.00 51.28 125 LEU A O 1
#

Sequence (125 aa):
MHSWGSYFVHVPKNMKPLESLWQEIKQKFDKLEKTLVYGYIDFLREVARIYIEQSRRVFFRENQFVHWGEGNFGSLLIEGDEEVEAVFGDYISEIRFEPEINKKISEGYIEIKKETIEDIRYQIL

pLDDT: mean 82.91, std 16.7, range [38.47, 98.31]

Secondary structure (DSSP, 8-state):
------------TTPPPHHHHHHHHHHHHHHHHHHHHHHHHHHHHHHHHHHHHTT--EEEEE-S---TTT---EEEEEES---HHHHHGGG-SSEEEESS--TTTTTT-EEE-GGGGGG------

Radius of gyration: 23.37 Å; chains: 1; bounding box: 74×36×53 Å

Foldseek 3Di:
DDDDPPPPPPDPPPDDPPVNVVVVVVVVVVVVVVVVQVVVLVVVLVVLVVQVVVVKKKWKAADPDDDVPPDDRIAIEIQDDDDPCVVPNPPDPRYYYDVDDDPVNRPRIDIDHPVRSVVSHGDDD